Protein AF-A0A0F8XAL6-F1 (afdb_monomer)

Structure (mmCIF, N/CA/C/O backbone):
data_AF-A0A0F8XAL6-F1
#
_entry.id   AF-A0A0F8XAL6-F1
#
loop_
_atom_site.group_PDB
_atom_site.id
_atom_site.type_symbol
_atom_site.label_atom_id
_atom_site.label_alt_id
_atom_site.label_comp_id
_atom_site.label_asym_id
_atom_site.label_entity_id
_atom_site.label_seq_id
_atom_site.pdbx_PDB_ins_code
_atom_site.Cartn_x
_atom_site.Cartn_y
_atom_site.Cartn_z
_atom_site.occupancy
_atom_site.B_iso_or_equiv
_atom_site.auth_seq_id
_atom_site.auth_comp_id
_atom_site.auth_asym_id
_atom_site.auth_atom_id
_atom_site.pdbx_PDB_model_num
ATOM 1 N N . MET A 1 1 ? 29.536 -2.117 -27.796 1.00 54.09 1 MET A N 1
ATOM 2 C CA . MET A 1 1 ? 29.218 -1.734 -26.396 1.00 54.09 1 MET A CA 1
ATOM 3 C C . MET A 1 1 ? 28.063 -0.724 -26.274 1.00 54.09 1 MET A C 1
ATOM 5 O O . MET A 1 1 ? 27.503 -0.633 -25.189 1.00 54.09 1 MET A O 1
ATOM 9 N N . GLU A 1 2 ? 27.647 -0.019 -27.336 1.00 62.12 2 GLU A N 1
ATOM 10 C CA . GLU A 1 2 ? 26.600 1.029 -27.273 1.00 62.12 2 GLU A CA 1
ATOM 11 C C . GLU A 1 2 ? 25.176 0.543 -26.957 1.00 62.12 2 GLU A C 1
ATOM 13 O O . GLU A 1 2 ? 24.482 1.175 -26.164 1.00 62.12 2 GLU A O 1
ATOM 18 N N . ILE A 1 3 ? 24.750 -0.603 -27.502 1.00 63.66 3 ILE A N 1
ATOM 19 C CA . ILE A 1 3 ? 23.372 -1.115 -27.334 1.00 63.66 3 ILE A CA 1
ATOM 20 C C . ILE A 1 3 ? 23.025 -1.324 -25.849 1.00 63.66 3 ILE A C 1
ATOM 22 O O . ILE A 1 3 ? 21.929 -1.008 -25.395 1.00 63.66 3 ILE A O 1
ATOM 26 N N . ILE A 1 4 ? 23.989 -1.788 -25.052 1.00 63.75 4 ILE A N 1
ATOM 27 C CA . ILE A 1 4 ? 23.796 -2.053 -23.619 1.00 63.75 4 ILE A CA 1
ATOM 28 C C . ILE A 1 4 ? 23.635 -0.747 -22.828 1.00 63.75 4 ILE A C 1
ATOM 30 O O . ILE A 1 4 ? 22.842 -0.681 -21.884 1.00 63.75 4 ILE A O 1
ATOM 34 N N . GLY A 1 5 ? 24.365 0.302 -23.217 1.00 69.50 5 GLY A N 1
ATOM 35 C CA . GLY A 1 5 ? 24.204 1.639 -22.650 1.00 69.50 5 GLY A CA 1
ATOM 36 C C . GLY A 1 5 ? 22.813 2.198 -22.943 1.00 69.50 5 GLY A C 1
ATOM 37 O O . GLY A 1 5 ? 22.125 2.632 -22.018 1.00 69.50 5 GLY A O 1
ATOM 38 N N . ALA A 1 6 ? 22.367 2.090 -24.197 1.00 72.44 6 ALA A N 1
ATOM 39 C CA . ALA A 1 6 ? 21.050 2.548 -24.632 1.00 72.44 6 ALA A CA 1
ATOM 40 C C . ALA A 1 6 ? 19.903 1.831 -23.896 1.00 72.44 6 ALA A C 1
ATOM 42 O O . ALA A 1 6 ? 18.982 2.487 -23.412 1.00 72.44 6 ALA A O 1
ATOM 43 N N . ILE A 1 7 ? 19.996 0.509 -23.709 1.00 72.88 7 ILE A N 1
ATOM 44 C CA . ILE A 1 7 ? 19.006 -0.277 -22.951 1.00 72.88 7 ILE A CA 1
ATOM 45 C C . ILE A 1 7 ? 18.930 0.187 -21.490 1.00 72.88 7 ILE A C 1
ATOM 47 O O . ILE A 1 7 ? 17.845 0.422 -20.957 1.00 72.88 7 ILE A O 1
ATOM 51 N N . LYS A 1 8 ? 20.078 0.373 -20.827 1.00 74.69 8 LYS A N 1
ATOM 52 C CA . LYS A 1 8 ? 20.120 0.864 -19.440 1.00 74.69 8 LYS A CA 1
ATOM 53 C C . LYS A 1 8 ? 19.521 2.268 -19.317 1.00 74.69 8 LYS A C 1
ATOM 55 O O . LYS A 1 8 ? 18.854 2.554 -18.322 1.00 74.69 8 LYS A O 1
ATOM 60 N N . VAL A 1 9 ? 19.764 3.135 -20.301 1.00 78.88 9 VAL A N 1
ATOM 61 C CA . VAL A 1 9 ? 19.168 4.475 -20.363 1.00 78.88 9 VAL A CA 1
ATOM 62 C C . VAL A 1 9 ? 17.655 4.364 -20.523 1.00 78.88 9 VAL A C 1
ATOM 64 O O . VAL A 1 9 ? 16.950 4.904 -19.678 1.00 78.88 9 VAL A O 1
ATOM 67 N N . LEU A 1 10 ? 17.157 3.594 -21.497 1.00 79.75 10 LEU A N 1
ATOM 68 C CA . LEU A 1 10 ? 15.723 3.373 -21.730 1.00 79.75 10 LEU A CA 1
ATOM 69 C C . LEU A 1 10 ? 14.998 2.898 -20.463 1.00 79.75 10 LEU A C 1
ATOM 71 O O . LEU A 1 10 ? 13.976 3.465 -20.072 1.00 79.75 10 LEU A O 1
ATOM 75 N N . PHE A 1 11 ? 15.555 1.898 -19.779 1.00 80.44 11 PHE A N 1
ATOM 76 C CA . PHE A 1 11 ? 14.970 1.369 -18.551 1.00 80.44 11 PHE A CA 1
ATOM 77 C C . PHE A 1 11 ? 14.921 2.403 -17.422 1.00 80.44 11 PHE A C 1
ATOM 79 O O . PHE A 1 11 ? 13.932 2.469 -16.689 1.00 80.44 11 PHE A O 1
ATOM 86 N N . LYS A 1 12 ? 15.960 3.233 -17.286 1.00 76.50 12 LYS A N 1
ATOM 87 C CA . LYS A 1 12 ? 16.023 4.273 -16.252 1.00 76.50 12 LYS A CA 1
ATOM 88 C C . LYS A 1 12 ? 15.151 5.488 -16.558 1.00 76.50 12 LYS A C 1
ATOM 90 O O . LYS A 1 12 ? 14.601 6.067 -15.626 1.00 76.50 12 LYS A O 1
ATOM 95 N N . THR A 1 13 ? 15.049 5.900 -17.818 1.00 81.25 13 THR A N 1
ATOM 96 C CA . THR A 1 13 ? 14.376 7.151 -18.202 1.00 81.25 13 THR A CA 1
ATOM 97 C C . THR A 1 13 ? 12.917 6.950 -18.589 1.00 81.25 13 THR A C 1
ATOM 99 O O . THR A 1 13 ? 12.119 7.868 -18.404 1.00 81.25 13 THR A O 1
ATOM 102 N N . LYS A 1 14 ? 12.543 5.760 -19.076 1.00 83.12 14 LYS A N 1
ATOM 103 C CA . LYS A 1 14 ? 11.188 5.470 -19.560 1.00 83.12 14 LYS A CA 1
ATOM 104 C C . LYS A 1 14 ? 10.487 4.409 -18.714 1.00 83.12 14 LYS A C 1
ATOM 106 O O . LYS A 1 14 ? 9.521 4.738 -18.027 1.00 83.12 14 LYS A O 1
ATOM 111 N N . THR A 1 15 ? 10.990 3.173 -18.705 1.00 83.75 15 THR A N 1
ATOM 112 C CA . THR A 1 15 ? 10.279 2.020 -18.116 1.00 83.75 15 THR A CA 1
ATOM 113 C C . THR A 1 15 ? 10.108 2.136 -16.602 1.00 83.75 15 THR A C 1
ATOM 115 O O . THR A 1 15 ? 8.994 2.030 -16.096 1.00 83.75 15 THR A O 1
ATOM 118 N N . GLY A 1 16 ? 11.186 2.412 -15.861 1.00 82.50 16 GLY A N 1
ATOM 119 C CA . GLY A 1 16 ? 11.130 2.581 -14.405 1.00 82.50 16 GLY A CA 1
ATOM 120 C C . GLY A 1 16 ? 10.175 3.704 -13.970 1.00 82.50 16 GLY A C 1
ATOM 121 O O . GLY A 1 16 ? 9.305 3.465 -13.130 1.00 82.50 16 GLY A O 1
ATOM 122 N N . PRO A 1 17 ? 10.275 4.918 -14.548 1.00 87.06 17 PRO A N 1
ATOM 123 C CA . PRO A 1 17 ? 9.327 5.999 -14.287 1.00 87.06 17 PRO A CA 1
ATOM 124 C C . PRO A 1 17 ? 7.878 5.672 -14.668 1.00 87.06 17 PRO A C 1
ATOM 126 O O . PRO A 1 17 ? 6.971 6.072 -13.941 1.00 87.06 17 PRO A O 1
ATOM 129 N N . GLN A 1 18 ? 7.644 4.948 -15.767 1.00 86.44 18 GLN A N 1
ATOM 130 C CA . GLN A 1 18 ? 6.304 4.516 -16.180 1.00 86.44 18 GLN A CA 1
ATOM 131 C C . GLN A 1 18 ? 5.677 3.562 -15.164 1.00 86.44 18 GLN A C 1
ATOM 133 O O . GLN A 1 18 ? 4.616 3.875 -14.629 1.00 86.44 18 GLN A O 1
ATOM 138 N N . LEU A 1 19 ? 6.375 2.483 -14.810 1.00 85.19 19 LEU A N 1
ATOM 139 C CA . LEU A 1 19 ? 5.932 1.540 -13.781 1.00 85.19 19 LEU A CA 1
ATOM 140 C C . LEU A 1 19 ? 5.662 2.247 -12.450 1.00 85.19 19 LEU A C 1
ATOM 142 O O . LEU A 1 19 ? 4.636 2.036 -11.810 1.00 85.19 19 LEU A O 1
ATOM 146 N N . LYS A 1 20 ? 6.546 3.168 -12.054 1.00 88.00 20 LYS A N 1
ATOM 147 C CA . LYS A 1 20 ? 6.360 3.967 -10.839 1.00 88.00 20 LYS A CA 1
ATOM 148 C C . LYS A 1 20 ? 5.093 4.831 -10.887 1.00 88.00 20 LYS A C 1
ATOM 150 O O . LYS A 1 20 ? 4.471 5.030 -9.845 1.00 88.00 20 LYS A O 1
ATOM 155 N N . ARG A 1 21 ? 4.704 5.368 -12.050 1.00 86.81 21 ARG A N 1
ATOM 156 C CA . ARG A 1 21 ? 3.438 6.112 -12.200 1.00 86.81 21 ARG A CA 1
ATOM 157 C C . ARG A 1 21 ? 2.224 5.204 -12.024 1.00 86.81 21 ARG A C 1
ATOM 159 O O . ARG A 1 21 ? 1.296 5.610 -11.332 1.00 86.81 21 ARG A O 1
ATOM 166 N N . GLU A 1 22 ? 2.258 3.999 -12.585 1.00 84.06 22 GLU A N 1
ATOM 167 C CA . GLU A 1 22 ? 1.181 3.012 -12.435 1.00 84.06 22 GLU A CA 1
ATOM 168 C C . GLU A 1 22 ? 0.999 2.623 -10.962 1.00 84.06 22 GLU A C 1
ATOM 170 O O . GLU A 1 22 ? -0.091 2.787 -10.416 1.00 84.06 22 GLU A O 1
ATOM 175 N N . PHE A 1 23 ? 2.079 2.258 -10.261 1.00 85.50 23 PHE A N 1
ATOM 176 C CA . PHE A 1 23 ? 2.030 1.976 -8.819 1.00 85.50 23 PHE A CA 1
ATOM 177 C C . PHE A 1 23 ? 1.514 3.163 -7.992 1.00 85.50 23 PHE A C 1
ATOM 179 O O . PHE A 1 23 ? 0.651 3.006 -7.126 1.00 85.50 23 PHE A O 1
ATOM 186 N N . ASN A 1 24 ? 1.982 4.378 -8.292 1.00 85.69 24 ASN A N 1
ATOM 187 C CA . ASN A 1 24 ? 1.494 5.584 -7.626 1.00 85.69 24 ASN A CA 1
ATOM 188 C C . ASN A 1 24 ? -0.004 5.824 -7.846 1.00 85.69 24 ASN A C 1
ATOM 190 O O . ASN A 1 24 ? -0.634 6.441 -6.991 1.00 85.69 24 ASN A O 1
ATOM 194 N N . SER A 1 25 ? -0.583 5.367 -8.959 1.00 82.50 25 SER A N 1
ATOM 195 C CA . SER A 1 25 ? -2.009 5.557 -9.235 1.00 82.50 25 SER A CA 1
ATOM 196 C C . SER A 1 25 ? -2.900 4.799 -8.241 1.00 82.50 25 SER A C 1
ATOM 198 O O . SER A 1 25 ? -3.910 5.349 -7.799 1.00 82.50 25 SER A O 1
ATOM 200 N N . PHE A 1 26 ? -2.482 3.606 -7.798 1.00 79.19 26 PHE A N 1
ATOM 201 C CA . PHE A 1 26 ? -3.208 2.798 -6.809 1.00 79.19 26 PHE A CA 1
ATOM 202 C C . PHE A 1 26 ? -3.173 3.409 -5.405 1.00 79.19 26 PHE A C 1
ATOM 204 O O . PHE A 1 26 ? -4.145 3.313 -4.655 1.00 79.19 26 PHE A O 1
ATOM 211 N N . THR A 1 27 ? -2.068 4.068 -5.051 1.00 82.88 27 THR A N 1
ATOM 212 C CA . THR A 1 27 ? -1.845 4.626 -3.706 1.00 82.88 27 THR A CA 1
ATOM 213 C C . THR A 1 27 ? -1.947 6.149 -3.645 1.00 82.88 27 THR A C 1
ATOM 215 O O . THR A 1 27 ? -1.610 6.750 -2.625 1.00 82.88 27 THR A O 1
ATOM 218 N N . LYS A 1 28 ? -2.391 6.807 -4.724 1.00 83.38 28 LYS A N 1
ATOM 219 C CA . LYS A 1 28 ? -2.437 8.277 -4.833 1.00 83.38 28 LYS A CA 1
ATOM 220 C C . LYS A 1 28 ? -3.220 8.916 -3.687 1.00 83.38 28 LYS A C 1
ATOM 222 O O . LYS A 1 28 ? -2.767 9.899 -3.094 1.00 83.38 28 LYS A O 1
ATOM 227 N N . ASP A 1 29 ? -4.364 8.318 -3.376 1.00 75.75 29 ASP A N 1
ATOM 228 C CA . ASP A 1 29 ? -5.339 8.837 -2.417 1.00 75.75 29 ASP A CA 1
ATOM 229 C C . ASP A 1 29 ? -5.096 8.336 -0.986 1.00 75.75 29 ASP A C 1
ATOM 231 O O . ASP A 1 29 ? -5.907 8.587 -0.103 1.00 75.75 29 ASP A O 1
ATOM 235 N N . TRP A 1 30 ? -4.001 7.612 -0.739 1.00 81.12 30 TRP A N 1
ATOM 236 C CA . TRP A 1 30 ? -3.666 7.166 0.609 1.00 81.12 30 TRP A CA 1
ATOM 237 C C . TRP A 1 30 ? -3.072 8.325 1.407 1.00 81.12 30 TRP A C 1
ATOM 239 O O . TRP A 1 30 ? -2.218 9.059 0.897 1.00 81.12 30 TRP A O 1
ATOM 249 N N . ASP A 1 31 ? -3.479 8.459 2.669 1.00 82.69 31 ASP A N 1
ATOM 250 C CA . ASP A 1 31 ? -2.900 9.446 3.589 1.00 82.69 31 ASP A CA 1
ATOM 251 C C . ASP A 1 31 ? -1.407 9.175 3.802 1.00 82.69 31 ASP A C 1
ATOM 253 O O . ASP A 1 31 ? -0.572 10.077 3.736 1.00 82.69 31 ASP A O 1
ATOM 257 N N . THR A 1 32 ?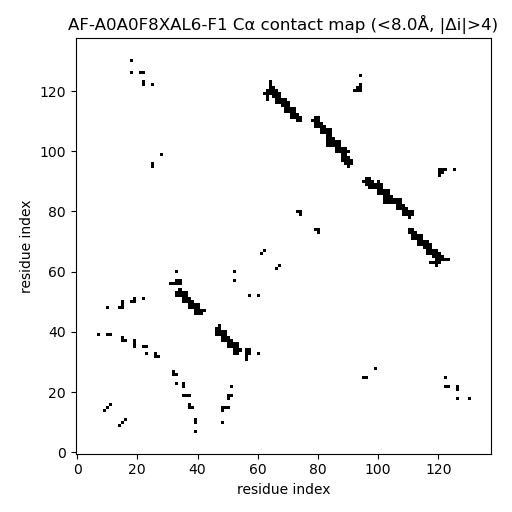 -1.052 7.898 3.979 1.00 84.00 32 THR A N 1
ATOM 258 C CA . THR A 1 32 ? 0.347 7.474 4.044 1.00 84.00 32 THR A CA 1
ATOM 259 C C . THR A 1 32 ? 0.907 7.317 2.638 1.00 84.00 32 THR A C 1
ATOM 261 O O . THR A 1 32 ? 0.481 6.443 1.881 1.00 84.00 32 THR A O 1
ATOM 264 N N . LYS A 1 33 ? 1.896 8.143 2.287 1.00 88.12 33 LYS A N 1
ATOM 265 C CA . LYS A 1 33 ? 2.549 8.071 0.978 1.00 88.12 33 LYS A CA 1
ATOM 266 C C . LYS A 1 33 ? 3.526 6.898 0.910 1.00 88.12 33 LYS A C 1
ATOM 268 O O . LYS A 1 33 ? 4.406 6.735 1.758 1.00 88.12 33 LYS A O 1
ATOM 273 N N . ILE A 1 34 ? 3.360 6.082 -0.127 1.00 89.94 34 ILE A N 1
ATOM 274 C CA . ILE A 1 34 ? 4.223 4.937 -0.407 1.00 89.94 34 ILE A CA 1
ATOM 275 C C . ILE A 1 34 ? 5.394 5.398 -1.269 1.00 89.94 34 ILE A C 1
ATOM 277 O O . ILE A 1 34 ? 5.215 6.052 -2.296 1.00 89.94 34 ILE A O 1
ATOM 281 N N . ASN A 1 35 ? 6.609 5.059 -0.843 1.00 89.69 35 ASN A N 1
ATOM 282 C CA . ASN A 1 35 ? 7.805 5.321 -1.628 1.00 89.69 35 ASN A CA 1
ATOM 283 C C . ASN A 1 35 ? 8.082 4.130 -2.535 1.00 89.69 35 ASN A C 1
ATOM 285 O O . ASN A 1 35 ? 8.265 3.022 -2.048 1.00 89.69 35 ASN A O 1
ATOM 289 N N . TYR A 1 36 ? 8.185 4.368 -3.841 1.00 89.69 36 TYR A N 1
ATOM 290 C CA . TYR A 1 36 ? 8.556 3.333 -4.806 1.00 89.69 36 TYR A CA 1
ATOM 291 C C . TYR A 1 36 ? 9.988 3.518 -5.294 1.00 89.69 36 TYR A C 1
ATOM 293 O O . TYR A 1 36 ? 10.403 4.632 -5.665 1.00 89.69 36 TYR A O 1
ATOM 301 N N . ARG A 1 37 ? 10.726 2.409 -5.345 1.00 89.31 37 ARG A N 1
ATOM 302 C CA . ARG A 1 37 ? 12.092 2.343 -5.866 1.00 89.31 37 ARG A CA 1
ATOM 303 C C . ARG A 1 37 ? 12.106 1.500 -7.134 1.00 89.31 37 ARG A C 1
ATOM 305 O O . ARG A 1 37 ? 11.487 0.447 -7.182 1.00 89.31 37 ARG A O 1
ATOM 312 N N . SER A 1 38 ? 12.840 1.977 -8.136 1.00 86.88 38 SER A N 1
ATOM 313 C CA . SER A 1 38 ? 13.156 1.205 -9.334 1.00 86.88 38 SER A CA 1
ATOM 314 C C . SER A 1 38 ? 14.601 0.729 -9.252 1.00 86.88 38 SER A C 1
ATOM 316 O O . SER A 1 38 ? 15.509 1.539 -9.043 1.00 86.88 38 SER A O 1
ATOM 318 N N . THR A 1 39 ? 14.812 -0.575 -9.388 1.00 84.75 39 THR A N 1
ATOM 319 C CA . THR A 1 39 ? 16.133 -1.193 -9.487 1.00 84.75 39 THR A CA 1
ATOM 320 C C . THR A 1 39 ? 16.281 -1.864 -10.843 1.00 84.75 39 THR A C 1
ATOM 322 O O . THR A 1 39 ? 15.393 -2.558 -11.325 1.00 84.75 39 THR A O 1
ATOM 325 N N . PHE A 1 40 ? 17.422 -1.623 -11.481 1.00 81.44 40 PHE A N 1
ATOM 326 C CA . PHE A 1 40 ? 17.785 -2.264 -12.737 1.00 81.44 40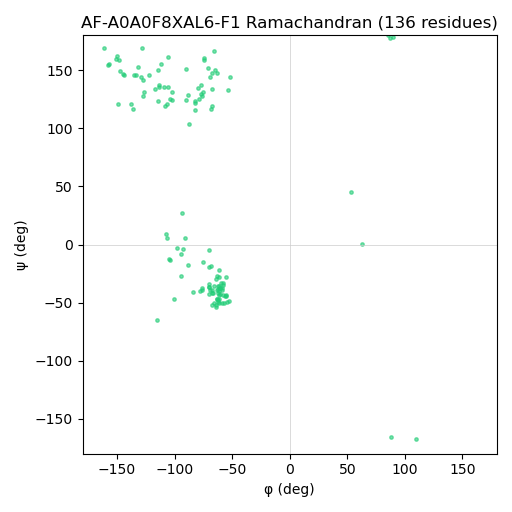 PHE A CA 1
ATOM 327 C C . PHE A 1 40 ? 18.797 -3.362 -12.445 1.00 81.44 40 PHE A C 1
ATOM 329 O O . PHE A 1 40 ? 19.853 -3.078 -11.870 1.00 81.44 40 PHE A O 1
ATOM 336 N N . ALA A 1 41 ? 18.493 -4.582 -12.869 1.00 80.56 41 ALA A N 1
ATOM 337 C CA . ALA A 1 41 ? 19.430 -5.688 -12.850 1.00 80.56 41 ALA A CA 1
ATOM 338 C C . ALA A 1 41 ? 19.764 -6.097 -14.284 1.00 80.56 41 ALA A C 1
ATOM 340 O O . ALA A 1 41 ? 18.903 -6.209 -15.157 1.00 80.56 41 ALA A O 1
ATOM 341 N N . ARG A 1 42 ? 21.055 -6.319 -14.519 1.00 78.81 42 ARG A N 1
ATOM 342 C CA . ARG A 1 42 ? 21.551 -6.925 -15.747 1.00 78.81 42 ARG A CA 1
ATOM 343 C C . ARG A 1 42 ? 21.981 -8.341 -15.414 1.00 78.81 42 ARG A C 1
ATOM 345 O O . ARG A 1 42 ? 22.875 -8.528 -14.594 1.00 78.81 42 ARG A O 1
ATOM 352 N N . LEU A 1 43 ? 21.373 -9.297 -16.090 1.00 75.44 43 LEU A N 1
ATOM 353 C CA . LEU A 1 43 ? 21.796 -10.685 -16.124 1.00 75.44 43 LEU A CA 1
ATOM 354 C C . LEU A 1 43 ? 22.444 -10.966 -17.496 1.00 75.44 43 LEU A C 1
ATOM 356 O O . LEU A 1 43 ? 22.272 -10.172 -18.428 1.00 75.44 43 LEU A O 1
ATOM 360 N N . PRO A 1 44 ? 23.242 -12.039 -17.634 1.00 74.25 44 PRO A N 1
ATOM 361 C CA . PRO A 1 44 ? 23.892 -12.375 -18.903 1.00 74.25 44 PRO A CA 1
ATOM 362 C C . PRO A 1 44 ? 22.907 -12.588 -20.064 1.00 74.25 44 PRO A C 1
ATOM 364 O O . PRO A 1 44 ? 23.222 -12.243 -21.198 1.00 74.25 44 PRO A O 1
ATOM 367 N N . ASP A 1 45 ? 21.718 -13.109 -19.762 1.00 81.94 45 ASP A N 1
ATOM 368 C CA . ASP A 1 45 ? 20.663 -13.514 -20.698 1.00 81.94 45 ASP A CA 1
ATOM 369 C C . ASP A 1 45 ? 19.488 -12.525 -20.778 1.00 81.94 45 ASP A C 1
ATOM 371 O O . ASP A 1 45 ? 18.661 -12.615 -21.682 1.00 81.94 45 ASP A O 1
ATOM 375 N N . ARG A 1 46 ? 19.385 -11.582 -19.834 1.00 76.56 46 ARG A N 1
ATOM 376 C CA . ARG A 1 46 ? 18.243 -10.662 -19.743 1.00 76.56 46 ARG A CA 1
ATOM 377 C C . ARG A 1 46 ? 18.570 -9.380 -18.996 1.00 76.56 46 ARG A C 1
ATOM 379 O O . ARG A 1 46 ? 19.431 -9.323 -18.122 1.00 76.56 46 ARG A O 1
ATOM 386 N N . ALA A 1 47 ? 17.811 -8.342 -19.299 1.00 80.19 47 ALA A N 1
ATOM 387 C CA . ALA A 1 47 ? 17.769 -7.123 -18.514 1.00 80.19 47 ALA A CA 1
ATOM 388 C C . ALA A 1 47 ? 16.416 -7.053 -17.803 1.00 80.19 47 ALA A C 1
ATOM 390 O O . ALA A 1 47 ? 15.388 -7.325 -18.422 1.00 80.19 47 ALA A O 1
ATOM 391 N N . SER A 1 48 ? 16.405 -6.703 -16.519 1.00 79.19 48 SER A N 1
ATOM 392 C CA . SER A 1 48 ? 15.172 -6.559 -15.750 1.00 79.19 48 SER A CA 1
ATOM 393 C C . SER A 1 48 ? 15.121 -5.224 -15.019 1.00 79.19 48 SER A C 1
ATOM 395 O O . SER A 1 48 ? 16.126 -4.693 -14.535 1.00 79.19 48 SER A O 1
ATOM 397 N N . VAL A 1 49 ? 13.913 -4.675 -14.941 1.00 84.00 49 VAL A N 1
ATOM 398 C CA . VAL A 1 49 ? 13.581 -3.567 -14.052 1.00 84.00 49 VAL A CA 1
ATOM 399 C C . VAL A 1 49 ? 12.592 -4.084 -13.034 1.00 84.00 49 VAL A C 1
ATOM 401 O O . VAL A 1 49 ? 11.526 -4.574 -13.387 1.00 84.00 49 VAL A O 1
ATOM 404 N N . HIS A 1 50 ? 12.951 -3.947 -11.769 1.00 84.00 50 HIS A N 1
ATOM 405 C CA . HIS A 1 50 ? 12.053 -4.182 -10.659 1.00 84.00 50 HIS A CA 1
ATOM 406 C C . HIS A 1 50 ? 11.580 -2.830 -10.126 1.00 84.00 50 HIS A C 1
ATOM 408 O O . HIS A 1 50 ? 12.387 -1.920 -9.918 1.00 84.00 50 HIS A O 1
ATOM 414 N N . VAL A 1 51 ? 10.272 -2.678 -9.934 1.00 86.75 51 VAL A N 1
ATOM 415 C CA . VAL A 1 51 ? 9.678 -1.521 -9.262 1.00 86.75 51 VAL A CA 1
ATOM 416 C C . VAL A 1 51 ? 8.775 -2.037 -8.161 1.00 86.75 51 VAL A C 1
ATOM 418 O O . VAL A 1 51 ? 7.926 -2.880 -8.416 1.00 86.75 51 VAL A O 1
ATOM 421 N N . GLY A 1 52 ? 8.972 -1.526 -6.951 1.00 86.56 52 GLY A N 1
ATOM 422 C CA . GLY A 1 52 ? 8.205 -1.943 -5.785 1.00 86.56 52 GLY A CA 1
ATOM 423 C C . GLY A 1 52 ? 8.295 -0.929 -4.647 1.00 86.56 52 GLY A C 1
ATOM 424 O O . GLY A 1 52 ? 9.084 0.031 -4.727 1.00 86.56 52 GLY A O 1
ATOM 425 N N . PRO A 1 53 ? 7.460 -1.089 -3.608 1.00 90.25 53 PRO A N 1
ATOM 426 C CA . PRO A 1 53 ? 7.494 -0.237 -2.431 1.00 90.25 53 PRO A CA 1
ATOM 427 C C . PRO A 1 53 ? 8.821 -0.402 -1.674 1.00 90.25 53 PRO A C 1
ATOM 429 O O . PRO A 1 53 ? 9.457 -1.453 -1.692 1.00 90.25 53 PRO A O 1
ATOM 432 N N . PHE A 1 54 ? 9.262 0.654 -1.000 1.00 89.00 54 PHE A N 1
ATOM 433 C CA . PHE A 1 54 ? 10.520 0.686 -0.262 1.00 89.00 54 PHE A CA 1
ATOM 434 C C . PHE A 1 54 ? 10.390 1.521 1.018 1.00 89.00 54 PHE A C 1
ATOM 436 O O . PHE A 1 54 ? 9.728 2.560 1.045 1.00 89.00 54 PHE A O 1
ATOM 443 N N . GLY A 1 55 ? 11.112 1.106 2.059 1.00 88.50 55 GLY A N 1
ATOM 444 C CA . GLY A 1 55 ? 11.230 1.837 3.319 1.00 88.50 55 GLY A CA 1
ATOM 445 C C . GLY A 1 55 ? 10.125 1.495 4.317 1.00 88.50 55 GLY A C 1
ATOM 446 O O . GLY A 1 55 ? 9.411 0.512 4.166 1.00 88.50 55 GLY A O 1
ATOM 447 N N . LEU A 1 56 ? 9.984 2.322 5.357 1.00 86.62 56 LEU A N 1
ATOM 448 C CA . LEU A 1 56 ? 9.119 2.032 6.511 1.00 86.62 56 LEU A CA 1
ATOM 449 C C . LEU A 1 56 ? 7.628 1.882 6.162 1.00 86.62 56 LEU A C 1
ATOM 451 O O . LEU A 1 56 ? 6.885 1.259 6.915 1.00 86.62 56 LEU A O 1
ATOM 455 N N . THR A 1 57 ? 7.188 2.440 5.032 1.00 88.12 57 THR A N 1
ATOM 456 C CA . THR A 1 57 ? 5.793 2.374 4.580 1.00 88.12 57 THR A CA 1
ATOM 457 C C . THR A 1 57 ? 5.510 1.196 3.645 1.00 88.12 57 THR A C 1
ATOM 459 O O . THR A 1 57 ? 4.344 0.977 3.319 1.00 88.12 57 THR A O 1
ATOM 462 N N . SER A 1 58 ? 6.520 0.396 3.256 1.00 87.56 58 SER A N 1
ATOM 463 C CA . SER A 1 58 ? 6.322 -0.736 2.331 1.00 87.56 58 SER A CA 1
ATOM 464 C C . SER A 1 58 ? 5.347 -1.767 2.878 1.00 87.56 58 SER A C 1
ATOM 466 O O . SER A 1 58 ? 4.475 -2.241 2.160 1.00 87.56 58 SER A O 1
ATOM 468 N N . LYS A 1 59 ? 5.402 -2.003 4.188 1.00 88.62 59 LYS A N 1
ATOM 469 C CA . LYS A 1 59 ? 4.554 -2.980 4.866 1.00 88.62 59 LYS A CA 1
ATOM 470 C C . LYS A 1 59 ? 3.061 -2.693 4.728 1.00 88.62 59 LYS A C 1
ATOM 472 O O . LYS A 1 59 ? 2.259 -3.615 4.663 1.00 88.62 59 LYS A O 1
ATOM 477 N N . ILE A 1 60 ? 2.675 -1.415 4.676 1.00 87.31 60 ILE A N 1
ATOM 478 C CA . ILE A 1 60 ? 1.270 -1.025 4.490 1.00 87.31 60 ILE A CA 1
ATOM 479 C C . ILE A 1 60 ? 0.811 -1.415 3.084 1.00 87.31 60 ILE A C 1
ATOM 481 O O . ILE A 1 60 ? -0.290 -1.932 2.924 1.00 87.31 60 ILE A O 1
ATOM 485 N N . TYR A 1 61 ? 1.665 -1.199 2.080 1.00 88.56 61 TYR A N 1
ATOM 486 C CA . TYR A 1 61 ? 1.401 -1.655 0.721 1.00 88.56 61 TYR A CA 1
ATOM 487 C C . TYR A 1 61 ? 1.301 -3.183 0.662 1.00 88.56 61 TYR A C 1
ATOM 489 O O . TYR A 1 61 ? 0.313 -3.692 0.144 1.00 88.56 61 TYR A O 1
ATOM 497 N N . GLU A 1 62 ? 2.269 -3.898 1.245 1.00 88.50 62 GLU A N 1
ATOM 498 C CA . GLU A 1 62 ? 2.314 -5.370 1.280 1.00 88.50 62 GLU A CA 1
ATOM 499 C C . GLU A 1 62 ? 1.027 -5.952 1.874 1.00 88.50 62 GLU A C 1
ATOM 501 O O . GLU A 1 62 ? 0.374 -6.772 1.238 1.00 88.50 62 GLU A O 1
ATOM 506 N N . TYR A 1 63 ? 0.575 -5.453 3.031 1.00 88.44 63 TYR A N 1
ATOM 507 C CA . TYR A 1 63 ? -0.661 -5.933 3.656 1.00 88.44 63 TYR A CA 1
ATOM 508 C C . TYR A 1 63 ? -1.891 -5.790 2.760 1.00 88.44 63 TYR A C 1
ATOM 510 O O . TYR A 1 63 ? -2.788 -6.626 2.826 1.00 88.44 63 TYR A O 1
ATOM 518 N N . VAL A 1 64 ? -1.961 -4.737 1.943 1.00 86.56 64 VAL A N 1
ATOM 519 C CA . VAL A 1 64 ? -3.105 -4.511 1.051 1.00 86.56 64 VAL A CA 1
ATOM 520 C C . VAL A 1 64 ? -2.957 -5.287 -0.256 1.00 86.56 64 VAL A C 1
ATOM 522 O O . VAL A 1 64 ? -3.948 -5.846 -0.725 1.00 86.56 64 VAL A O 1
ATOM 525 N N . SER A 1 65 ? -1.752 -5.335 -0.834 1.00 87.38 65 SER A N 1
ATOM 526 C CA . SER A 1 65 ? -1.484 -6.061 -2.082 1.00 87.38 65 SER A CA 1
ATOM 527 C C . SER A 1 65 ? -1.624 -7.570 -1.865 1.00 87.38 65 SER A C 1
ATOM 529 O O . SER A 1 65 ? -2.433 -8.198 -2.541 1.00 87.38 65 SER A O 1
ATOM 531 N N . GLU A 1 66 ? -0.943 -8.124 -0.858 1.00 88.31 66 GLU A N 1
ATOM 532 C CA . GLU A 1 66 ? -0.867 -9.568 -0.566 1.00 88.31 66 GLU A CA 1
ATOM 533 C C . GLU A 1 66 ? -1.987 -10.067 0.357 1.00 88.31 66 GLU A C 1
ATOM 535 O O . GLU A 1 66 ? -2.274 -11.261 0.445 1.00 88.31 66 GLU A O 1
ATOM 540 N N . GLY A 1 67 ? -2.648 -9.148 1.054 1.00 88.81 67 GLY A N 1
ATOM 541 C CA . GLY A 1 67 ? -3.680 -9.467 2.024 1.00 88.81 67 GLY A CA 1
ATOM 542 C C . GLY A 1 67 ? -3.139 -9.739 3.431 1.00 88.81 67 GLY A C 1
ATOM 543 O O . GLY A 1 67 ? -1.939 -9.733 3.704 1.00 88.81 67 GLY A O 1
ATOM 544 N N . THR A 1 68 ? -4.052 -9.986 4.371 1.00 91.62 68 THR A N 1
ATOM 545 C CA . THR A 1 68 ? -3.694 -10.373 5.745 1.00 91.62 68 THR A CA 1
ATOM 546 C C . THR A 1 68 ? -4.553 -11.535 6.218 1.00 91.62 68 THR A C 1
ATOM 548 O O . THR A 1 68 ? -5.730 -11.637 5.876 1.00 91.62 68 THR A O 1
ATOM 551 N N . ARG A 1 69 ? -3.968 -12.413 7.036 1.00 93.38 69 ARG A N 1
ATOM 552 C CA . ARG A 1 69 ? -4.683 -13.517 7.695 1.00 93.38 69 ARG A CA 1
ATOM 553 C C . ARG A 1 69 ? -5.553 -13.001 8.851 1.00 93.38 69 ARG A C 1
ATOM 555 O O . ARG A 1 69 ? -5.266 -11.914 9.361 1.00 93.38 69 ARG A O 1
ATOM 562 N N . PRO A 1 70 ? -6.563 -13.766 9.311 1.00 95.44 70 PRO A N 1
ATOM 563 C CA . PRO A 1 70 ? -7.277 -13.442 10.539 1.00 95.44 70 PRO A CA 1
ATOM 564 C C . PRO A 1 70 ? -6.316 -13.257 11.719 1.00 95.44 70 PRO A C 1
AT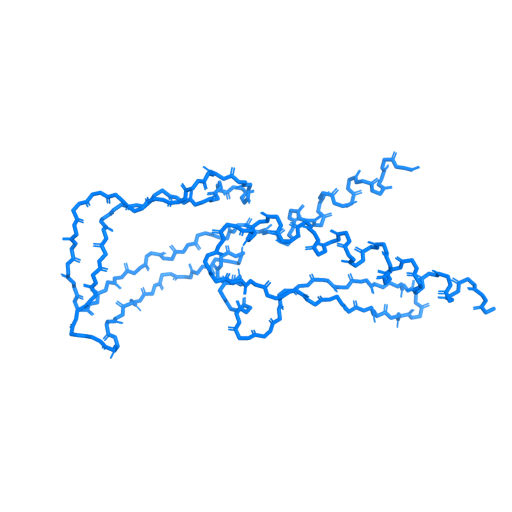OM 566 O O . PRO A 1 70 ? -5.403 -14.064 11.907 1.00 95.44 70 PRO A O 1
ATOM 569 N N . HIS A 1 71 ? -6.492 -12.189 12.494 1.00 93.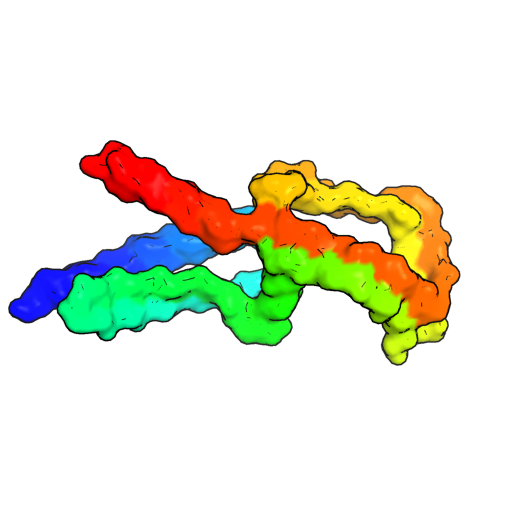94 71 HIS A N 1
ATOM 570 C CA . HIS A 1 71 ? -5.626 -11.880 13.631 1.00 93.94 71 HIS A CA 1
ATOM 571 C C . HIS A 1 71 ? -6.311 -10.960 14.642 1.00 93.94 71 HIS A C 1
ATOM 573 O O . HIS A 1 71 ? -7.184 -10.160 14.306 1.00 93.94 71 HIS A O 1
ATOM 579 N N . ALA A 1 72 ? -5.872 -11.038 15.897 1.00 94.69 72 ALA A N 1
ATOM 580 C CA . ALA A 1 72 ? -6.319 -10.117 16.928 1.00 94.69 72 ALA A CA 1
ATOM 581 C C . ALA A 1 72 ? -5.644 -8.746 16.759 1.00 94.69 72 ALA A C 1
ATOM 583 O O . ALA A 1 72 ? -4.420 -8.646 16.648 1.00 94.69 72 ALA A O 1
ATOM 584 N N . ILE A 1 73 ? -6.442 -7.683 16.799 1.00 92.75 73 ILE A N 1
ATOM 585 C CA . ILE A 1 73 ? -5.981 -6.299 16.905 1.00 92.75 73 ILE A CA 1
ATOM 586 C C . ILE A 1 73 ? -6.329 -5.830 18.313 1.00 92.75 73 ILE A C 1
ATOM 588 O O . ILE A 1 73 ? -7.499 -5.805 18.682 1.00 92.75 73 ILE A O 1
ATOM 592 N N . ALA A 1 74 ? -5.322 -5.463 19.100 1.00 94.62 74 ALA A N 1
ATOM 593 C CA . ALA A 1 7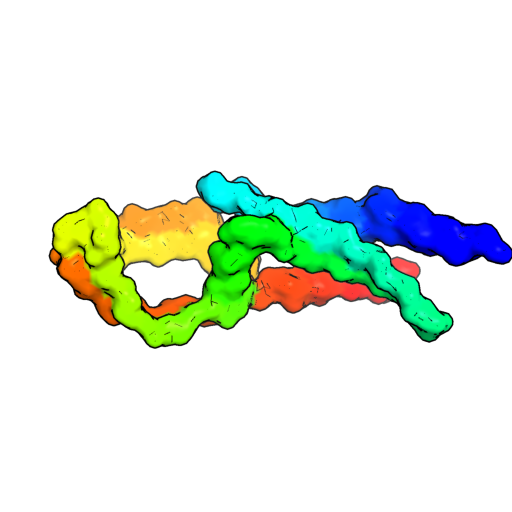4 ? -5.490 -4.960 20.460 1.00 94.62 74 ALA A CA 1
ATOM 594 C C . ALA A 1 74 ? -5.045 -3.499 20.565 1.00 94.62 74 ALA A C 1
ATOM 596 O O . ALA A 1 74 ? -4.143 -3.059 19.844 1.00 94.62 74 ALA A O 1
ATOM 597 N N . ALA A 1 75 ? -5.665 -2.751 21.477 1.00 92.25 75 ALA A N 1
ATOM 598 C CA . ALA A 1 75 ? -5.239 -1.394 21.786 1.00 92.25 75 ALA A CA 1
ATOM 599 C C . ALA A 1 75 ? -3.858 -1.425 22.468 1.00 92.25 75 ALA A C 1
ATOM 601 O O . ALA A 1 75 ? -3.698 -2.045 23.516 1.00 92.25 75 ALA A O 1
ATOM 602 N N . LYS A 1 76 ? -2.851 -0.792 21.849 1.00 88.75 76 LYS A N 1
ATOM 603 C CA . LYS A 1 76 ? -1.469 -0.757 22.371 1.00 88.75 76 LYS A CA 1
ATOM 604 C C . LYS A 1 76 ? -1.137 0.550 23.087 1.00 88.75 76 LYS A C 1
ATOM 606 O O . LYS A 1 76 ? -0.601 0.533 24.183 1.00 88.75 76 LYS A O 1
ATOM 611 N N . ASN A 1 77 ? -1.487 1.674 22.462 1.00 90.75 77 ASN A N 1
ATOM 612 C CA . ASN A 1 77 ? -1.094 3.017 22.909 1.00 90.75 77 ASN A CA 1
ATOM 613 C C . ASN A 1 77 ? -2.260 3.803 23.535 1.00 90.75 77 ASN A C 1
ATOM 615 O O . ASN A 1 77 ? -2.135 4.990 23.811 1.00 90.75 77 ASN A O 1
ATOM 619 N N . ALA A 1 78 ? -3.418 3.163 23.696 1.00 91.25 78 ALA A N 1
ATOM 620 C CA . ALA A 1 78 ? -4.626 3.753 24.256 1.00 91.25 78 ALA A CA 1
ATOM 621 C C . ALA A 1 78 ? -5.427 2.674 25.005 1.00 91.25 78 ALA A C 1
ATOM 623 O O . ALA A 1 78 ? -5.267 1.493 24.694 1.00 91.25 78 ALA A O 1
ATOM 624 N N . PRO A 1 79 ? -6.326 3.043 25.939 1.00 92.31 79 PRO A N 1
ATOM 625 C CA . PRO A 1 79 ? -7.103 2.062 26.703 1.00 92.31 79 PRO A CA 1
ATOM 626 C C . PRO A 1 79 ? -8.055 1.212 25.850 1.00 92.31 79 PRO A C 1
ATOM 628 O O . PRO A 1 79 ? -8.378 0.084 26.217 1.00 92.31 79 PRO A O 1
ATOM 631 N N . LEU A 1 80 ? -8.548 1.766 24.737 1.00 95.44 80 LEU A N 1
ATOM 632 C CA . LEU A 1 80 ? -9.539 1.142 23.863 1.00 95.44 80 LEU A CA 1
ATOM 633 C C . LEU A 1 80 ? -9.269 1.499 22.400 1.00 95.44 80 LEU A C 1
ATOM 635 O O . LEU A 1 80 ? -8.873 2.622 22.081 1.00 95.44 80 LEU A O 1
ATOM 639 N N . LEU A 1 81 ? -9.567 0.558 21.508 1.00 93.44 81 LEU A N 1
ATOM 640 C CA . LEU A 1 81 ? -9.765 0.823 20.089 1.00 93.44 81 LEU A CA 1
ATOM 641 C C . LEU A 1 81 ? -11.034 1.653 19.907 1.00 93.44 81 LEU A C 1
ATOM 643 O O . LEU A 1 81 ? -12.003 1.484 20.647 1.00 93.44 81 LEU A O 1
ATOM 647 N N . ARG A 1 82 ? -11.045 2.518 18.894 1.00 93.69 82 ARG A N 1
ATOM 648 C CA . ARG A 1 82 ? -12.217 3.300 18.497 1.00 93.69 82 ARG A CA 1
ATOM 649 C C . ARG A 1 82 ? -12.331 3.281 16.980 1.00 93.69 82 ARG A C 1
ATOM 651 O O . ARG A 1 82 ? -11.457 3.806 16.299 1.00 93.69 82 ARG A O 1
ATOM 658 N N . PHE A 1 83 ? -13.405 2.701 16.466 1.00 91.50 83 PHE A N 1
ATOM 659 C CA . PHE A 1 83 ? -13.637 2.561 15.028 1.00 91.50 83 PHE A CA 1
ATOM 660 C C . PHE A 1 83 ? -15.139 2.564 14.729 1.00 91.50 83 PHE A C 1
ATOM 662 O O . PHE A 1 83 ? -15.953 2.412 15.640 1.00 91.50 83 PHE A O 1
ATOM 669 N N . ARG A 1 84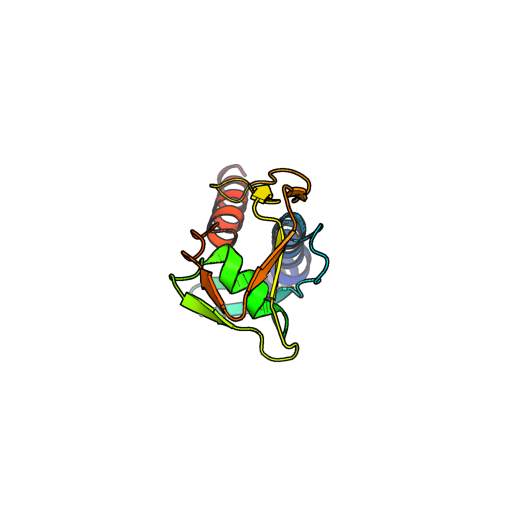 ? -15.513 2.801 13.469 1.00 93.38 84 ARG A N 1
ATOM 670 C CA . ARG A 1 84 ? -16.904 2.666 13.019 1.00 93.38 84 ARG A CA 1
ATOM 671 C C . ARG A 1 84 ? -17.156 1.243 12.525 1.00 93.38 84 ARG A C 1
ATOM 673 O O . ARG A 1 84 ? -16.225 0.579 12.085 1.00 93.38 84 ARG A O 1
ATOM 680 N N . THR A 1 85 ? -18.394 0.784 12.647 1.00 90.75 85 THR A N 1
ATOM 681 C CA . THR A 1 85 ? -18.792 -0.610 12.382 1.00 90.75 85 THR A CA 1
ATOM 682 C C . THR A 1 85 ? -18.751 -1.016 10.915 1.00 90.75 85 THR A C 1
ATOM 684 O O . THR A 1 85 ? -18.670 -2.210 10.645 1.00 90.75 85 THR A O 1
ATOM 687 N N . ASP A 1 86 ? -18.762 -0.058 9.989 1.00 89.75 86 ASP A N 1
ATOM 688 C CA . ASP A 1 86 ? -18.735 -0.337 8.558 1.00 89.75 86 ASP A CA 1
ATOM 689 C C . ASP A 1 86 ? -17.678 0.509 7.832 1.00 89.75 86 ASP A C 1
ATOM 691 O O . ASP A 1 86 ? -17.301 1.609 8.264 1.00 89.75 86 ASP A O 1
ATOM 695 N N . TYR A 1 87 ? -17.179 -0.011 6.715 1.00 85.50 87 TYR A N 1
ATOM 696 C CA . TYR A 1 87 ? -16.165 0.626 5.891 1.00 85.50 87 TYR A CA 1
ATOM 697 C C . TYR A 1 87 ? -16.332 0.262 4.417 1.00 85.50 87 TYR A C 1
ATOM 699 O O . TYR A 1 87 ? -16.190 -0.892 4.015 1.00 85.50 87 TYR A O 1
ATOM 707 N N . ARG A 1 88 ? -16.527 1.284 3.582 1.00 84.75 88 ARG A N 1
ATOM 708 C CA . ARG A 1 88 ? -16.409 1.168 2.129 1.00 84.75 88 ARG A CA 1
ATOM 709 C C . ARG A 1 88 ? -14.929 1.275 1.736 1.00 84.75 88 ARG A C 1
ATOM 711 O O . ARG A 1 88 ? -14.334 2.312 2.021 1.00 84.75 88 ARG A O 1
ATOM 718 N N . PRO A 1 89 ? -14.328 0.278 1.059 1.00 77.19 89 PRO A N 1
ATOM 719 C CA . PRO A 1 89 ? -12.927 0.345 0.636 1.00 77.19 89 PRO A CA 1
ATOM 720 C C . PRO A 1 89 ? -12.663 1.338 -0.507 1.00 77.19 89 PRO A C 1
ATOM 722 O O . PRO A 1 89 ? -13.507 1.524 -1.381 1.00 77.19 89 PRO A O 1
ATOM 725 N N . HIS A 1 90 ? -11.442 1.891 -0.558 1.00 73.38 90 HIS A N 1
ATOM 726 C CA . HIS A 1 90 ? -10.965 2.720 -1.683 1.00 73.38 90 HIS A CA 1
ATOM 727 C C . HIS A 1 90 ? -10.758 1.936 -2.987 1.00 73.38 90 HIS A C 1
ATOM 729 O O . HIS A 1 90 ? -10.650 2.511 -4.071 1.00 73.38 90 HIS A O 1
ATOM 735 N N . THR A 1 91 ? -10.646 0.615 -2.887 1.00 71.62 91 THR A N 1
ATOM 736 C CA . THR A 1 91 ? -10.289 -0.278 -3.988 1.00 71.62 91 THR A CA 1
ATOM 737 C C . THR A 1 91 ? -11.378 -1.320 -4.202 1.00 71.62 91 THR A C 1
ATOM 739 O O . THR A 1 91 ? -12.030 -1.782 -3.262 1.00 71.62 91 THR A O 1
ATOM 742 N N . THR A 1 92 ? -11.582 -1.709 -5.454 1.00 69.50 92 THR A N 1
ATOM 743 C CA . THR A 1 92 ? -12.451 -2.826 -5.845 1.00 69.50 92 THR A CA 1
ATOM 744 C C . THR A 1 92 ? -11.777 -4.160 -5.534 1.00 69.50 92 THR A C 1
ATOM 746 O O . THR A 1 92 ? -10.556 -4.216 -5.359 1.00 69.50 92 THR A O 1
ATOM 749 N N . ALA A 1 93 ? -12.555 -5.239 -5.415 1.00 61.78 93 ALA A N 1
ATOM 750 C CA . ALA A 1 93 ? -12.034 -6.567 -5.073 1.00 61.78 93 ALA A CA 1
ATOM 751 C C . ALA A 1 93 ? -10.926 -7.045 -6.034 1.00 61.78 93 ALA A C 1
ATOM 753 O O . ALA A 1 93 ? -10.028 -7.753 -5.606 1.00 61.78 93 ALA A O 1
ATOM 754 N N . SER A 1 94 ? -10.939 -6.581 -7.285 1.00 62.69 94 SER A N 1
ATOM 755 C CA . SER A 1 94 ? -9.909 -6.816 -8.301 1.00 62.69 94 SER A CA 1
ATOM 756 C C . SER A 1 94 ? -8.849 -5.707 -8.356 1.00 62.69 94 SER A C 1
ATOM 758 O O . SER A 1 94 ? -8.334 -5.424 -9.424 1.00 62.69 94 SER A O 1
ATOM 760 N N . GLY A 1 95 ? -8.601 -4.999 -7.250 1.00 59.38 95 GLY A N 1
ATOM 761 C CA . GLY A 1 95 ? -7.598 -3.937 -7.054 1.00 59.38 95 GLY A CA 1
ATOM 762 C C . GLY A 1 95 ? -7.719 -2.654 -7.890 1.00 59.38 95 GLY A C 1
ATOM 763 O O . GLY A 1 95 ? -6.958 -1.722 -7.655 1.00 59.38 95 GLY A O 1
ATOM 764 N N . GLY A 1 96 ? -8.721 -2.520 -8.760 1.00 65.38 96 GLY A N 1
ATOM 765 C CA . GLY A 1 96 ? -9.044 -1.246 -9.417 1.00 65.38 96 GLY A CA 1
ATOM 766 C C . GLY A 1 96 ? -9.536 -0.166 -8.438 1.00 65.38 96 GLY A C 1
ATOM 767 O O . GLY A 1 96 ? -9.915 -0.464 -7.302 1.00 65.38 96 GLY A O 1
ATOM 768 N N . ARG A 1 97 ? -9.593 1.098 -8.875 1.00 64.88 97 ARG A N 1
ATOM 769 C CA . ARG A 1 97 ? -10.058 2.237 -8.056 1.00 64.88 97 ARG A CA 1
ATOM 770 C C . ARG A 1 97 ? -11.565 2.129 -7.763 1.00 64.88 97 ARG A C 1
ATOM 772 O O . ARG A 1 97 ? -12.376 2.178 -8.678 1.00 64.88 97 ARG A O 1
ATOM 779 N N . GLY A 1 98 ? -11.936 1.986 -6.488 1.00 64.38 98 GLY A N 1
ATOM 780 C CA . GLY A 1 98 ? -13.324 1.843 -6.004 1.00 64.38 98 GLY A CA 1
ATOM 781 C C . GLY A 1 98 ? -13.971 3.140 -5.490 1.00 64.38 98 GLY A C 1
ATOM 782 O O . GLY A 1 98 ? -15.154 3.146 -5.129 1.00 64.38 98 GLY A O 1
ATOM 783 N N . GLY A 1 99 ? -13.206 4.238 -5.472 1.00 68.75 99 GLY A N 1
ATOM 784 C CA . GLY A 1 99 ? -13.630 5.563 -5.008 1.00 68.75 99 GLY A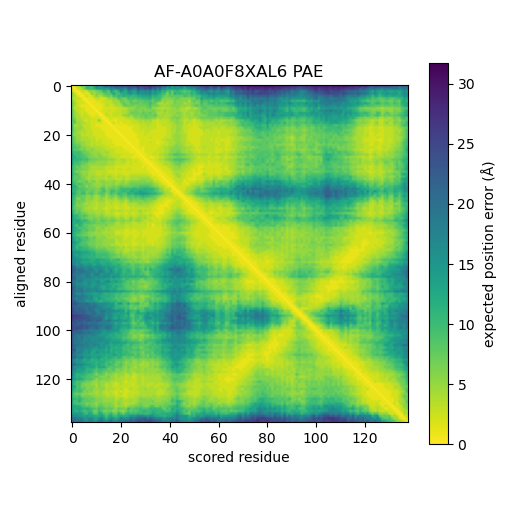 CA 1
ATOM 785 C C . GLY A 1 99 ? -12.971 5.972 -3.683 1.00 68.75 99 GLY A C 1
ATOM 786 O O . GLY A 1 99 ? -11.991 5.352 -3.270 1.00 68.75 99 GLY A O 1
ATOM 787 N N . PRO A 1 100 ? -13.462 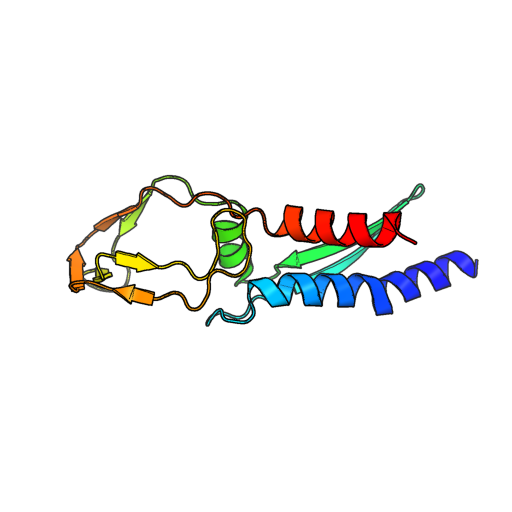7.029 -3.014 1.00 67.38 100 PRO A N 1
ATOM 788 C CA . PRO A 1 100 ? -13.031 7.354 -1.660 1.00 67.38 100 PRO A CA 1
ATOM 789 C C . PRO A 1 100 ? -13.514 6.263 -0.697 1.00 67.38 100 PRO A C 1
ATOM 791 O O . PRO A 1 100 ? -14.668 5.836 -0.749 1.00 67.38 100 PRO A O 1
ATOM 794 N N . GLY A 1 101 ? -12.630 5.796 0.173 1.00 73.94 101 GLY A N 1
ATOM 795 C CA . GLY A 1 101 ? -12.954 4.885 1.248 1.00 73.94 101 GLY A CA 1
ATOM 796 C C . GLY A 1 101 ? -13.571 5.654 2.401 1.00 73.94 101 GLY A C 1
ATOM 797 O O . GLY A 1 101 ? -13.115 6.737 2.768 1.00 73.94 101 GLY A O 1
ATOM 798 N N . VAL A 1 102 ? -14.655 5.114 2.944 1.00 83.50 102 VAL A N 1
ATOM 799 C CA . VAL A 1 102 ? -15.498 5.830 3.903 1.00 83.50 102 VAL A CA 1
ATOM 800 C C . VAL A 1 102 ? -15.890 4.888 5.026 1.00 83.50 102 VAL A C 1
ATOM 802 O O . VAL A 1 102 ? -16.536 3.870 4.791 1.00 83.50 102 VAL A O 1
ATOM 805 N N . ALA A 1 103 ? -15.526 5.251 6.256 1.00 87.44 103 ALA A N 1
ATOM 806 C CA . ALA A 1 103 ? -15.997 4.575 7.459 1.00 87.44 103 ALA A CA 1
ATOM 807 C C . ALA A 1 103 ? -17.383 5.111 7.848 1.00 87.44 103 ALA A C 1
ATOM 809 O O . ALA A 1 103 ? -17.535 6.318 8.079 1.00 87.44 103 ALA A O 1
ATOM 810 N N . THR A 1 104 ? -18.376 4.231 7.954 1.00 90.88 104 THR A N 1
ATOM 811 C CA . THR A 1 104 ? -19.781 4.575 8.233 1.00 90.88 104 THR A CA 1
ATOM 812 C C . THR A 1 104 ? -20.336 3.759 9.404 1.00 90.88 104 THR A C 1
ATOM 814 O O . THR A 1 104 ? -19.683 2.845 9.902 1.00 90.88 104 THR A O 1
ATOM 817 N N . GLY A 1 105 ? -21.514 4.137 9.903 1.00 93.12 105 GLY A N 1
ATOM 818 C CA . GLY A 1 105 ? -22.152 3.477 11.043 1.00 93.12 105 GLY A CA 1
ATOM 819 C C . GLY A 1 105 ? -21.696 3.986 12.421 1.00 93.12 105 GLY A C 1
ATOM 820 O O . GLY A 1 105 ? -20.876 4.912 12.522 1.00 93.12 105 GLY A O 1
ATOM 821 N N . PRO A 1 106 ? -22.254 3.413 13.507 1.00 94.38 106 PRO A N 1
ATOM 822 C CA . PRO A 1 106 ? -21.943 3.810 14.875 1.00 94.38 106 PRO A CA 1
ATOM 823 C C . PRO A 1 106 ? -20.477 3.551 15.229 1.00 94.38 106 PRO A C 1
ATOM 825 O O . PRO A 1 106 ? -19.858 2.590 14.769 1.00 94.38 106 PRO A O 1
ATOM 828 N N . VAL A 1 107 ? -19.930 4.418 16.083 1.00 95.06 107 VAL A N 1
ATOM 829 C CA . VAL A 1 107 ? -18.595 4.253 16.665 1.00 95.06 107 VAL A CA 1
ATOM 830 C C . VAL A 1 107 ? -18.673 3.247 17.807 1.00 95.06 107 VAL A C 1
ATOM 832 O O . VAL A 1 107 ? -19.419 3.462 18.760 1.00 95.06 107 VAL A O 1
ATOM 835 N N . ILE A 1 108 ? -17.847 2.208 17.753 1.00 94.00 108 ILE A N 1
ATOM 836 C CA . ILE A 1 108 ? -17.700 1.226 18.827 1.00 94.00 108 ILE A CA 1
ATOM 837 C C . ILE A 1 108 ? -16.324 1.322 19.479 1.00 94.00 108 ILE A C 1
ATOM 839 O O . ILE A 1 108 ? -15.360 1.833 18.895 1.00 94.00 108 ILE A O 1
ATOM 843 N N . ARG A 1 109 ? -16.256 0.867 20.733 1.00 95.56 109 ARG A N 1
ATOM 844 C CA . ARG A 1 109 ? -15.035 0.845 21.536 1.00 95.56 109 ARG A CA 1
ATOM 845 C C . ARG A 1 109 ? -14.796 -0.558 22.072 1.00 95.56 109 ARG A C 1
ATOM 847 O O . ARG A 1 109 ? -15.709 -1.154 22.631 1.00 95.56 109 ARG A O 1
ATOM 854 N N . ALA A 1 110 ? -13.581 -1.069 21.915 1.00 93.38 110 ALA A N 1
ATOM 855 C CA . ALA A 1 110 ? -13.223 -2.421 22.342 1.00 93.38 110 ALA A CA 1
ATOM 856 C C . ALA A 1 110 ? -11.761 -2.484 22.794 1.00 93.38 110 ALA A C 1
ATOM 858 O O . ALA A 1 110 ? -10.922 -1.754 22.270 1.00 93.38 110 ALA A O 1
ATOM 859 N N . LYS A 1 111 ? -11.433 -3.369 23.744 1.00 93.25 111 LYS A N 1
ATOM 860 C CA . LYS A 1 111 ? -10.032 -3.611 24.145 1.00 93.25 111 LYS A CA 1
ATOM 861 C C . LYS A 1 111 ? -9.243 -4.310 23.033 1.00 93.25 111 LYS A C 1
ATOM 863 O O . LYS A 1 111 ? -8.084 -3.984 22.786 1.00 93.25 111 LYS A O 1
ATOM 868 N N . ALA A 1 112 ? -9.898 -5.245 22.352 1.00 93.62 112 ALA A N 1
ATOM 869 C CA . ALA A 1 112 ? -9.375 -5.950 21.197 1.00 93.62 112 ALA A CA 1
ATOM 870 C C . ALA A 1 112 ? -10.518 -6.376 20.271 1.00 93.62 112 ALA A C 1
ATOM 872 O O . ALA A 1 112 ? -11.670 -6.467 20.698 1.00 93.62 112 ALA A O 1
ATOM 873 N N . VAL A 1 113 ? -10.186 -6.642 19.013 1.00 93.62 113 VAL A N 1
ATOM 874 C CA . VAL A 1 113 ? -11.092 -7.189 18.000 1.00 93.62 113 VAL A CA 1
ATOM 875 C C . VAL A 1 113 ? -10.401 -8.324 17.261 1.00 93.62 113 VAL A C 1
ATOM 877 O O . VAL A 1 113 ? -9.191 -8.275 17.044 1.00 93.62 113 VAL A O 1
ATOM 880 N N . MET A 1 114 ? -11.159 -9.342 16.860 1.00 95.12 114 MET A N 1
ATOM 881 C CA . MET A 1 114 ? -10.664 -10.362 15.940 1.00 95.12 114 MET A CA 1
ATOM 882 C C . MET A 1 114 ? -10.911 -9.877 14.513 1.00 95.12 114 MET A C 1
ATOM 884 O O . MET A 1 114 ? -12.047 -9.875 14.042 1.00 95.12 114 MET A O 1
ATOM 888 N N . HIS A 1 115 ? -9.858 -9.421 13.842 1.00 90.50 115 HIS A N 1
ATOM 889 C CA . HIS A 1 115 ? -9.943 -9.009 12.451 1.00 90.50 115 HIS A CA 1
ATOM 890 C C . HIS A 1 115 ? -9.977 -10.265 11.566 1.00 90.50 115 HIS A C 1
ATOM 892 O O . HIS A 1 115 ? -9.095 -11.112 11.713 1.00 90.50 115 HIS A O 1
ATOM 898 N N . PRO A 1 116 ? -10.931 -10.405 10.626 1.00 90.94 116 PRO A N 1
ATOM 899 C CA . PRO A 1 116 ? -11.044 -11.590 9.763 1.00 90.94 116 PRO A CA 1
ATOM 900 C C . PRO A 1 116 ? -9.917 -11.698 8.722 1.00 90.94 116 PRO A C 1
ATOM 902 O O . PRO A 1 116 ? -9.832 -12.674 7.986 1.00 90.94 116 PRO A O 1
ATOM 905 N N . GLY A 1 117 ? -9.050 -10.691 8.655 1.00 90.06 117 GLY A N 1
ATOM 906 C CA . GLY A 1 117 ? -8.059 -10.529 7.599 1.00 90.06 117 GLY A CA 1
ATOM 907 C C . GLY A 1 117 ? -8.614 -9.726 6.426 1.00 90.06 117 GLY A C 1
ATOM 908 O O . GLY A 1 117 ? -9.768 -9.293 6.438 1.00 90.06 117 GLY A O 1
ATOM 909 N N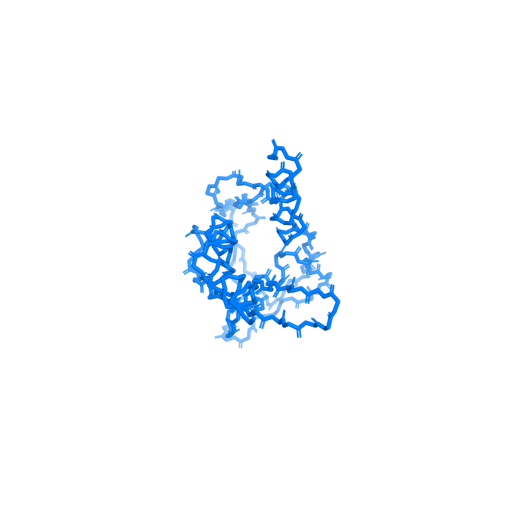 . ILE A 1 118 ? -7.778 -9.498 5.421 1.00 87.38 118 ILE A N 1
ATOM 910 C CA . ILE A 1 118 ? -8.198 -8.904 4.149 1.00 87.38 118 ILE A CA 1
ATOM 911 C C . ILE A 1 118 ? -7.727 -9.790 3.003 1.00 87.38 118 ILE A C 1
ATOM 913 O O . ILE A 1 118 ? -6.630 -10.340 3.053 1.00 87.38 118 ILE A O 1
ATOM 917 N N . LYS A 1 119 ? -8.559 -9.923 1.968 1.00 86.75 119 LYS A N 1
ATOM 918 C CA . LYS A 1 119 ? -8.151 -10.579 0.723 1.00 86.75 119 LYS A CA 1
ATOM 919 C C . LYS A 1 119 ? -7.132 -9.712 -0.016 1.00 86.75 119 LYS A C 1
ATOM 921 O O . LYS A 1 119 ? -7.265 -8.484 -0.005 1.00 86.75 119 LYS A O 1
ATOM 926 N N . ALA A 1 120 ? -6.174 -10.378 -0.656 1.00 88.00 120 ALA A N 1
ATOM 927 C CA . ALA A 1 120 ? -5.200 -9.774 -1.553 1.00 88.00 120 ALA A CA 1
ATOM 928 C C . ALA A 1 120 ? -5.894 -8.927 -2.628 1.00 88.00 120 ALA A C 1
ATOM 930 O O . ALA A 1 120 ? -7.000 -9.252 -3.076 1.00 88.00 120 ALA A O 1
ATOM 931 N N . ARG A 1 121 ? -5.261 -7.815 -3.002 1.00 83.19 121 ARG A N 1
ATOM 932 C CA . ARG A 1 121 ? -5.694 -6.966 -4.119 1.00 83.19 121 ARG A CA 1
ATOM 933 C C . ARG A 1 121 ? -4.817 -7.143 -5.350 1.00 83.19 121 ARG A C 1
ATOM 935 O O . ARG A 1 121 ? -5.216 -6.669 -6.408 1.00 83.19 121 ARG A O 1
ATOM 942 N N . ASP A 1 122 ? -3.669 -7.806 -5.219 1.00 86.94 122 ASP A N 1
ATOM 943 C CA . ASP A 1 122 ? -2.772 -8.177 -6.316 1.00 86.94 122 ASP A CA 1
ATOM 944 C C . ASP A 1 122 ? -2.377 -6.984 -7.206 1.00 86.94 122 ASP A C 1
ATOM 946 O O . ASP A 1 122 ? -2.429 -7.062 -8.438 1.00 86.94 122 ASP A O 1
ATOM 950 N N . PHE A 1 123 ? -2.014 -5.847 -6.598 1.00 84.38 123 PHE A N 1
ATOM 951 C CA . PHE A 1 123 ? -1.649 -4.637 -7.347 1.00 84.38 123 PHE A CA 1
ATOM 952 C C . PHE A 1 123 ? -0.461 -4.890 -8.280 1.00 84.38 123 PHE A C 1
ATOM 954 O O . PHE A 1 123 ? -0.458 -4.431 -9.422 1.00 84.38 123 PHE A O 1
ATOM 961 N N . ASP A 1 124 ? 0.513 -5.675 -7.820 1.00 84.88 124 ASP A N 1
ATOM 962 C CA . ASP A 1 124 ? 1.729 -5.992 -8.570 1.00 84.88 124 ASP A CA 1
ATOM 963 C C . ASP A 1 124 ? 1.404 -6.770 -9.855 1.00 84.88 124 ASP A C 1
ATOM 965 O O . ASP A 1 124 ? 1.836 -6.395 -10.947 1.00 84.88 124 ASP A O 1
ATOM 969 N N . SER A 1 125 ? 0.550 -7.792 -9.745 1.00 84.31 125 SER A N 1
ATOM 970 C CA . SER A 1 125 ? 0.063 -8.585 -10.880 1.00 84.31 125 SER A CA 1
ATOM 971 C C . SER A 1 125 ? -0.735 -7.741 -11.877 1.00 84.31 125 SER A C 1
ATOM 973 O O . SER A 1 125 ? -0.651 -7.955 -13.087 1.00 84.31 125 SER A O 1
ATOM 975 N N . GLN A 1 126 ? -1.499 -6.758 -11.397 1.00 83.06 126 GLN A N 1
ATOM 976 C CA . GLN A 1 126 ? -2.261 -5.858 -12.265 1.00 83.06 126 GLN A CA 1
ATOM 977 C C . GLN A 1 126 ? -1.377 -4.891 -13.044 1.00 83.06 126 GLN A C 1
ATOM 979 O O . GLN A 1 126 ? -1.611 -4.691 -14.238 1.00 83.06 126 GLN A O 1
ATOM 984 N N . VAL A 1 127 ? -0.358 -4.317 -12.397 1.00 82.50 127 VAL A N 1
ATOM 985 C CA . VAL A 1 127 ? 0.626 -3.470 -13.082 1.00 82.50 127 VAL A CA 1
ATOM 986 C C . VAL A 1 127 ? 1.369 -4.286 -14.136 1.00 82.50 127 VAL A C 1
ATOM 988 O O . VAL A 1 127 ? 1.444 -3.852 -15.284 1.00 82.50 127 VAL A O 1
ATOM 991 N N . ALA A 1 128 ? 1.847 -5.486 -13.785 1.00 82.12 128 ALA A N 1
ATOM 992 C CA . ALA A 1 128 ? 2.540 -6.367 -14.724 1.00 82.12 128 ALA A CA 1
ATOM 993 C C . ALA A 1 128 ? 1.674 -6.680 -15.954 1.00 82.12 128 ALA A C 1
ATOM 995 O O . ALA A 1 128 ? 2.092 -6.429 -17.081 1.00 82.12 128 ALA A O 1
ATOM 996 N N . LYS A 1 129 ? 0.425 -7.113 -15.741 1.00 81.38 129 LYS A N 1
ATOM 997 C CA . LYS A 1 129 ? -0.511 -7.433 -16.828 1.00 81.38 129 LYS A CA 1
ATOM 998 C C . LYS A 1 129 ? -0.829 -6.227 -17.719 1.00 81.38 129 LYS A C 1
ATOM 1000 O O . LYS A 1 129 ? -0.940 -6.374 -18.934 1.00 81.38 129 LYS A O 1
ATOM 1005 N N . SER A 1 130 ? -1.000 -5.042 -17.126 1.00 77.12 130 SER A N 1
ATOM 1006 C CA . SER A 1 130 ? -1.245 -3.795 -17.865 1.00 77.12 130 SER A CA 1
ATOM 1007 C C . SER A 1 130 ? -0.072 -3.449 -18.784 1.00 77.12 130 SER A C 1
ATOM 1009 O O . SER A 1 130 ? -0.272 -3.065 -19.934 1.00 77.12 130 SER A O 1
ATOM 1011 N N . GLU A 1 131 ? 1.156 -3.620 -18.301 1.00 79.81 131 GLU A N 1
ATOM 1012 C CA . GLU A 1 131 ? 2.365 -3.283 -19.051 1.00 79.81 131 GLU A CA 1
ATOM 1013 C C . GLU A 1 131 ? 2.722 -4.337 -20.102 1.00 79.81 131 GLU A C 1
ATOM 1015 O O . GLU A 1 131 ? 3.053 -3.972 -21.229 1.00 79.81 131 GLU A O 1
ATOM 1020 N N . GLU A 1 132 ? 2.570 -5.628 -19.800 1.00 75.94 132 GLU A N 1
ATOM 1021 C CA . GLU A 1 132 ? 2.698 -6.702 -20.795 1.00 75.94 132 GLU A CA 1
ATOM 1022 C C . GLU A 1 132 ? 1.737 -6.488 -21.970 1.00 75.94 132 GLU A C 1
ATOM 1024 O O . GLU A 1 132 ? 2.139 -6.569 -23.130 1.00 75.94 132 GLU A O 1
ATOM 1029 N N . ALA A 1 133 ? 0.482 -6.127 -21.687 1.00 67.44 133 ALA A N 1
ATOM 1030 C CA . ALA A 1 133 ? -0.505 -5.844 -22.725 1.00 67.44 133 ALA A CA 1
ATOM 1031 C C . ALA A 1 133 ? -0.132 -4.642 -23.611 1.00 67.44 133 ALA A C 1
ATOM 1033 O O . ALA A 1 133 ? -0.570 -4.592 -24.759 1.00 67.44 133 ALA A O 1
ATOM 1034 N N . LYS A 1 134 ? 0.649 -3.678 -23.103 1.00 70.94 134 LYS A N 1
ATOM 1035 C CA . LYS A 1 134 ? 1.163 -2.547 -23.895 1.00 70.94 134 LYS A CA 1
ATOM 1036 C C . LYS A 1 134 ? 2.326 -2.985 -24.790 1.00 70.94 134 LYS A C 1
ATOM 1038 O O . LYS A 1 134 ? 2.366 -2.578 -25.938 1.00 70.94 134 LYS A O 1
ATOM 1043 N N . VAL A 1 135 ? 3.216 -3.849 -24.296 1.00 63.75 135 VAL A N 1
ATOM 1044 C CA . VAL A 1 135 ? 4.376 -4.352 -25.058 1.00 63.75 135 VAL A CA 1
ATOM 1045 C C . VAL A 1 135 ? 3.969 -5.302 -26.187 1.00 63.75 135 VAL A C 1
ATOM 1047 O O . VAL A 1 135 ? 4.579 -5.273 -27.242 1.00 63.75 135 VAL A O 1
ATOM 1050 N N . VAL A 1 136 ? 2.947 -6.139 -25.988 1.00 57.31 136 VAL A N 1
ATOM 1051 C CA . VAL A 1 136 ? 2.487 -7.109 -27.007 1.00 57.31 136 VAL A CA 1
ATOM 1052 C C . VAL A 1 136 ? 1.690 -6.444 -28.143 1.00 57.31 136 VAL A C 1
ATOM 1054 O O . VAL A 1 136 ? 1.442 -7.067 -29.172 1.00 57.31 136 VAL A O 1
ATOM 1057 N N . ARG A 1 137 ? 1.241 -5.197 -27.955 1.00 48.53 137 ARG A N 1
ATOM 1058 C CA . ARG A 1 137 ? 0.439 -4.447 -28.937 1.00 48.53 137 ARG A CA 1
ATOM 1059 C C . ARG A 1 137 ? 1.262 -3.539 -29.856 1.00 48.53 137 ARG A C 1
ATOM 1061 O O . ARG A 1 137 ? 0.675 -3.006 -30.795 1.00 48.53 137 ARG A O 1
ATOM 1068 N N . ASP A 1 138 ? 2.555 -3.388 -29.582 1.00 41.41 138 ASP A N 1
ATOM 1069 C CA . ASP A 1 138 ? 3.533 -2.654 -30.397 1.00 41.41 138 ASP A CA 1
ATOM 1070 C C . ASP A 1 138 ? 4.377 -3.635 -31.231 1.00 41.41 138 ASP A C 1
ATOM 1072 O O . ASP A 1 138 ? 4.756 -3.264 -32.366 1.00 41.41 138 ASP A O 1
#

Radius of gyration: 19.39 Å; Cα contacts (8 Å, |Δi|>4): 194; chains: 1; bounding box: 51×23×57 Å

Foldseek 3Di:
DVVVVVVVCCCVPPVQVVLVVLVCVLCVPPPDDWDKDWDWDDDPVDTDIDIATDDPCRVVVCCAQAKWAWDKDFDDPDQWDKFAPDKDDQADQLSHGPHDIDRDHDIDIHRMDTDRITHHNNSVVVSVVVVVVVVVVD

Nearest PDB structures (foldseek):
  7o4f-assembly2_D  TM=4.243E-01  e=2.672E+00  Arabidopsis thaliana
  3hm2-assembly2_H  TM=3.540E-01  e=5.587E+00  Corynebacterium diphtheriae
  3vr6-assembly1_G  TM=3.041E-01  e=8.591E+00  Enterococcus hirae
  5knd-assembly1_G  TM=3.302E-01  e=9.714E+00  Enterococcus hirae ATCC 9790

Solvent-accessible surface area (backbone atoms only — not comparable to full-atom values): 8117 Å² total; per-residue (Å²): 121,63,70,64,54,53,52,54,47,46,43,64,71,46,52,40,53,49,53,50,50,58,59,43,63,78,46,62,88,43,89,70,71,71,44,72,46,68,48,78,47,80,54,102,90,47,77,47,78,49,73,46,67,42,68,94,48,26,61,64,52,47,43,48,28,69,21,42,69,62,42,77,50,62,42,82,93,46,88,49,38,76,48,48,78,37,69,48,56,39,48,37,82,80,43,44,86,51,53,83,56,46,75,39,73,64,77,47,75,37,56,56,47,78,43,79,45,45,76,45,26,46,51,68,62,51,53,50,52,57,50,51,58,54,62,76,72,110

Organism: NCBI:txid412755

Secondary structure (DSSP, 8-state):
-HHHHHHHHHIIIIIHHHHHHHHHHHHTT-SSPPPEEEEEEE-SS-EEEEEEE-STTHHHHHHHHT-B--EEEE-SSSSSEEEEEEEE-SB-TTSSB--S-EEEEEEEEESEEEE--B----HHHHHHHHHHHHHTT-

Mean predicted aligned error: 8.11 Å

Sequence (138 aa):
MEIIGAIKVLFKTKTGPQLKREFNSFTKDWDTKINYRSTFARLPDRASVHVGPFGLTSKIYEYVSEGTRPHAIAAKNAPLLRFRTDYRPHTTASGGRGGPGVATGPVIRAKAVMHPGIKARDFDSQVAKSEEAKVVRD

pLDDT: mean 82.55, std 10.35, range [41.41, 95.56]